Protein AF-A0A2T6D6D3-F1 (afdb_monomer_lite)

Foldseek 3Di:
DDKDKDWDWDQDPNDTDTHQFIKMWDDDPPGPDIDIGTQRDNDPVSSRVSRVVVRVVVVCVVVVVVPPPDPDPPDDDDDDDDD

Radius of gyration: 22.78 Å; chains: 1; bounding box: 84×25×38 Å

pLDDT: mean 82.6, std 18.56, range [40.97, 96.62]

Sequence (83 aa):
MICMIYRRKRAVGGKVELARLYRGRYRLEGEAKIKDVALNTSDKRIAQQNLEKIVKDKQLEVAGSATQHGSSSADAAPQGLHR

Structure (mmCIF, N/CA/C/O backbone):
data_AF-A0A2T6D6D3-F1
#
_entry.id   AF-A0A2T6D6D3-F1
#
loop_
_atom_site.group_PDB
_atom_site.id
_atom_site.type_symbol
_atom_site.label_atom_id
_atom_site.label_alt_id
_atom_site.label_comp_id
_atom_site.label_asym_id
_atom_site.label_entity_id
_atom_site.label_seq_id
_atom_site.pdbx_PDB_ins_code
_atom_site.Cartn_x
_atom_site.Cartn_y
_atom_site.Cartn_z
_atom_site.occupancy
_atom_site.B_iso_or_equiv
_atom_site.auth_seq_id
_atom_site.auth_comp_id
_atom_site.auth_asym_id
_atom_site.auth_atom_id
_atom_site.pdbx_PDB_model_num
ATOM 1 N N . MET A 1 1 ? -1.220 0.711 -13.541 1.00 85.62 1 MET A N 1
ATOM 2 C CA . MET A 1 1 ? -0.753 0.561 -12.129 1.00 85.62 1 MET A CA 1
ATOM 3 C C . MET A 1 1 ? -1.922 0.565 -11.121 1.00 85.62 1 MET A C 1
ATOM 5 O O . MET A 1 1 ? -2.905 1.245 -11.370 1.00 85.62 1 MET A O 1
ATOM 9 N N . ILE A 1 2 ? -1.834 -0.159 -9.988 1.00 90.69 2 ILE A N 1
ATOM 10 C CA . ILE A 1 2 ? -2.761 -0.034 -8.828 1.00 90.69 2 ILE A CA 1
ATOM 11 C C . ILE A 1 2 ? -2.002 0.611 -7.661 1.00 90.69 2 ILE A C 1
ATOM 13 O O . ILE A 1 2 ? -0.870 0.213 -7.399 1.00 90.69 2 ILE A O 1
ATOM 17 N N . CYS A 1 3 ? -2.618 1.555 -6.942 1.00 93.69 3 CYS A N 1
ATOM 18 C CA . CYS A 1 3 ? -2.075 2.154 -5.717 1.00 93.69 3 CYS A CA 1
ATOM 19 C C . CYS A 1 3 ? -3.218 2.627 -4.814 1.00 93.69 3 CYS A C 1
ATOM 21 O O . CYS A 1 3 ? -3.962 3.536 -5.175 1.00 93.69 3 CYS A O 1
ATOM 23 N N . MET A 1 4 ? -3.412 1.974 -3.668 1.00 95.94 4 MET A N 1
ATOM 24 C CA . MET A 1 4 ? -4.538 2.250 -2.774 1.00 95.94 4 MET A CA 1
ATOM 25 C C . MET A 1 4 ? -4.132 2.092 -1.311 1.00 95.94 4 MET A C 1
ATOM 27 O O . MET A 1 4 ? -3.438 1.142 -0.950 1.00 95.94 4 MET A O 1
ATOM 31 N N . ILE A 1 5 ? -4.628 2.980 -0.449 1.00 96.50 5 ILE A N 1
ATOM 32 C CA . ILE A 1 5 ? -4.498 2.858 1.007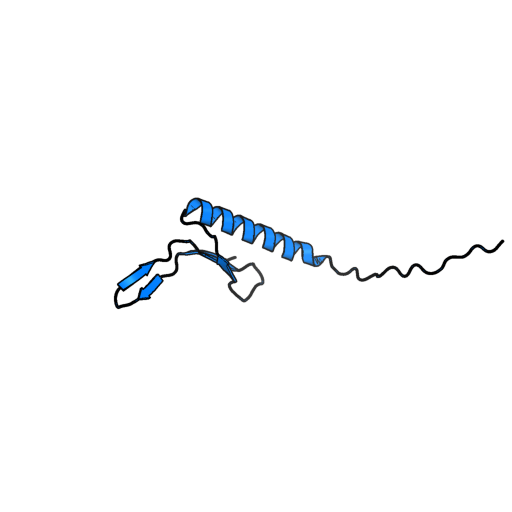 1.00 96.50 5 ILE A CA 1
ATOM 33 C C . ILE A 1 5 ? -5.799 2.349 1.623 1.00 96.50 5 ILE A C 1
ATOM 35 O O . ILE A 1 5 ? -6.894 2.715 1.200 1.00 96.50 5 ILE A O 1
ATOM 39 N N . TYR A 1 6 ? -5.690 1.512 2.647 1.00 95.81 6 TYR A N 1
ATOM 40 C CA . TYR A 1 6 ? -6.834 0.957 3.360 1.00 95.81 6 TYR A CA 1
ATOM 41 C C . TYR A 1 6 ? -6.497 0.706 4.831 1.00 95.81 6 TYR A C 1
ATOM 43 O O . TYR A 1 6 ? -5.335 0.653 5.233 1.00 95.81 6 TYR A O 1
ATOM 51 N N . ARG A 1 7 ? -7.531 0.529 5.654 1.00 93.94 7 ARG A N 1
ATOM 52 C CA . ARG A 1 7 ? -7.393 0.024 7.024 1.00 93.94 7 ARG A CA 1
ATOM 53 C C . ARG A 1 7 ? -8.049 -1.340 7.108 1.00 93.94 7 ARG A C 1
ATOM 55 O O . ARG A 1 7 ? -9.151 -1.541 6.597 1.00 93.94 7 ARG A O 1
ATOM 62 N N . ARG A 1 8 ? -7.361 -2.289 7.740 1.00 93.25 8 ARG A N 1
ATOM 63 C CA . ARG A 1 8 ? -7.888 -3.643 7.908 1.00 93.25 8 ARG A CA 1
ATOM 64 C C . ARG A 1 8 ? -9.083 -3.592 8.857 1.00 93.25 8 ARG A C 1
ATOM 66 O O . ARG A 1 8 ? -8.960 -3.076 9.962 1.00 93.25 8 ARG A O 1
ATOM 73 N N . LYS A 1 9 ? -10.210 -4.137 8.412 1.00 93.56 9 LYS A N 1
ATOM 74 C CA . LYS A 1 9 ? -11.398 -4.380 9.234 1.00 93.56 9 LYS A CA 1
ATOM 75 C C . LYS A 1 9 ? -11.353 -5.828 9.709 1.00 93.56 9 LYS A C 1
ATOM 77 O O . LYS A 1 9 ? -11.029 -6.712 8.913 1.00 93.56 9 LYS A O 1
ATOM 82 N N . ARG A 1 10 ? -11.614 -6.073 10.989 1.00 93.00 10 ARG A N 1
ATOM 83 C CA . ARG A 1 10 ? -11.723 -7.423 11.558 1.00 93.00 10 ARG A CA 1
ATOM 84 C C . ARG A 1 10 ? -12.969 -7.490 12.428 1.00 93.00 10 ARG A C 1
ATOM 86 O O . ARG A 1 10 ? -13.244 -6.545 13.153 1.00 93.00 10 ARG A O 1
ATOM 93 N N . ALA A 1 11 ? -13.708 -8.589 12.345 1.00 92.94 11 ALA A N 1
ATOM 94 C CA . ALA A 1 11 ? -14.769 -8.874 13.298 1.00 92.94 11 ALA A CA 1
ATOM 95 C C . ALA A 1 11 ? -14.151 -9.596 14.503 1.00 92.94 11 ALA A C 1
ATOM 97 O O . ALA A 1 11 ? -13.526 -10.642 14.328 1.00 92.94 11 ALA A O 1
ATOM 98 N N . VAL A 1 12 ? -14.291 -9.029 15.698 1.00 90.62 12 VAL A N 1
ATOM 99 C CA . VAL A 1 12 ? -13.811 -9.610 16.959 1.00 90.62 12 VAL A CA 1
ATOM 100 C C . VAL A 1 12 ? -14.962 -9.542 17.954 1.00 90.62 12 VAL A C 1
ATOM 102 O O . VAL A 1 12 ? -15.509 -8.469 18.200 1.00 90.62 12 VAL A O 1
ATOM 105 N N . GLY A 1 13 ? -15.396 -10.697 18.467 1.00 84.50 13 GLY A N 1
ATOM 106 C CA . GLY A 1 13 ? -16.478 -10.767 19.459 1.00 84.50 13 GLY A CA 1
ATOM 107 C C . GLY A 1 13 ? -17.794 -10.113 19.013 1.00 84.50 13 GLY A C 1
ATOM 108 O O . GLY A 1 13 ? -18.462 -9.471 19.816 1.00 84.50 13 GLY A O 1
ATOM 109 N N . GLY A 1 14 ? -18.138 -10.201 17.722 1.00 92.19 14 GLY A N 1
ATOM 110 C CA . GLY A 1 14 ? -19.363 -9.608 17.167 1.00 92.19 14 GLY A CA 1
ATOM 111 C C . GLY A 1 14 ? -19.291 -8.104 16.862 1.00 92.19 14 GLY A C 1
ATOM 112 O O . GLY A 1 14 ? -20.268 -7.544 16.374 1.00 92.19 14 GLY A O 1
ATOM 113 N N . LYS A 1 15 ? -18.148 -7.442 17.090 1.00 92.31 15 LYS A N 1
ATOM 114 C CA . LYS A 1 15 ? -17.920 -6.027 16.745 1.00 92.31 15 LYS A CA 1
ATOM 115 C C . LYS A 1 15 ? -16.891 -5.891 15.626 1.00 92.31 15 LYS A C 1
ATOM 117 O O . LYS A 1 15 ? -15.995 -6.721 15.490 1.00 92.31 15 LYS A O 1
ATOM 122 N N . VAL A 1 16 ? -17.009 -4.834 14.820 1.00 92.88 16 VAL A N 1
ATOM 123 C CA . VAL A 1 16 ? -16.031 -4.521 13.766 1.00 92.88 16 VAL A CA 1
ATOM 124 C C . VAL A 1 16 ? -14.954 -3.604 14.330 1.00 92.88 16 VAL A C 1
ATOM 126 O O . VAL A 1 16 ? -15.199 -2.430 14.594 1.00 92.88 16 VAL A O 1
ATOM 129 N N . GLU A 1 17 ? -13.742 -4.128 14.456 1.00 93.25 17 GLU A N 1
ATOM 130 C CA . GLU A 1 17 ? -12.558 -3.360 14.809 1.00 93.25 17 GLU A CA 1
ATOM 131 C C . GLU A 1 17 ? -11.817 -2.902 13.551 1.00 93.25 17 GLU A C 1
ATOM 133 O O . GLU A 1 17 ? -11.543 -3.675 12.622 1.00 93.25 17 GLU A O 1
ATOM 138 N N . LEU A 1 18 ? -11.472 -1.617 13.527 1.00 92.19 18 LEU A N 1
ATOM 139 C CA . LEU A 1 18 ? -10.638 -1.023 12.494 1.00 92.19 18 LEU A CA 1
ATOM 140 C C . LEU A 1 18 ? -9.196 -0.952 12.999 1.00 92.19 18 LEU A C 1
ATOM 142 O O . LEU A 1 18 ? -8.930 -0.403 14.066 1.00 92.19 18 LEU A O 1
ATOM 146 N N . ALA A 1 19 ? -8.245 -1.448 12.210 1.00 92.25 19 ALA A N 1
ATOM 147 C CA . ALA A 1 19 ? -6.833 -1.280 12.523 1.00 92.25 19 ALA A CA 1
ATOM 148 C C . ALA A 1 19 ? -6.466 0.213 12.614 1.00 92.25 19 ALA A C 1
ATOM 150 O O . ALA A 1 19 ? -6.877 1.021 11.775 1.00 92.25 19 ALA A O 1
ATOM 151 N N . ARG A 1 20 ? -5.644 0.560 13.611 1.00 93.12 20 ARG A N 1
ATOM 152 C CA . ARG A 1 20 ? -5.189 1.938 13.856 1.00 93.12 20 ARG A CA 1
ATOM 153 C C . ARG A 1 20 ? -4.330 2.490 12.715 1.00 93.12 20 ARG A C 1
ATOM 155 O O . ARG A 1 20 ? -4.418 3.673 12.393 1.00 93.12 20 ARG A O 1
ATOM 162 N N . LEU A 1 21 ? -3.501 1.635 12.120 1.00 96.12 21 LEU A N 1
ATOM 163 C CA . LEU A 1 21 ? -2.525 2.013 11.101 1.00 96.12 21 LEU A CA 1
ATOM 164 C C . LEU A 1 21 ? -3.037 1.686 9.697 1.00 96.12 21 LEU A C 1
ATOM 166 O O . LEU A 1 21 ? -3.663 0.647 9.464 1.00 96.12 21 LEU A O 1
ATOM 170 N N . TYR A 1 22 ? -2.734 2.574 8.757 1.00 96.62 22 TYR A N 1
ATOM 171 C CA . TYR A 1 22 ? -2.981 2.360 7.342 1.00 96.62 22 TYR A CA 1
ATOM 172 C C . TYR A 1 22 ? -2.038 1.302 6.763 1.00 96.62 22 TYR A C 1
ATOM 174 O O . TYR A 1 22 ? -0.875 1.156 7.151 1.00 96.62 22 TYR A O 1
ATOM 182 N N . ARG A 1 23 ? -2.563 0.574 5.783 1.00 96.62 23 ARG A N 1
ATOM 183 C CA . ARG A 1 23 ? -1.831 -0.331 4.900 1.00 96.62 23 ARG A CA 1
ATOM 184 C C . ARG A 1 23 ? -2.000 0.145 3.465 1.00 96.62 23 ARG A C 1
ATOM 186 O O . ARG A 1 23 ? -2.999 0.783 3.137 1.00 96.62 23 ARG A O 1
ATOM 193 N N . GLY A 1 24 ? -1.022 -0.163 2.631 1.00 96.50 24 GLY A N 1
ATOM 194 C CA . GLY A 1 24 ? -1.035 0.129 1.208 1.00 96.50 24 GLY A CA 1
ATOM 195 C C . GLY A 1 24 ? -1.095 -1.155 0.398 1.00 96.50 24 GLY A C 1
ATOM 196 O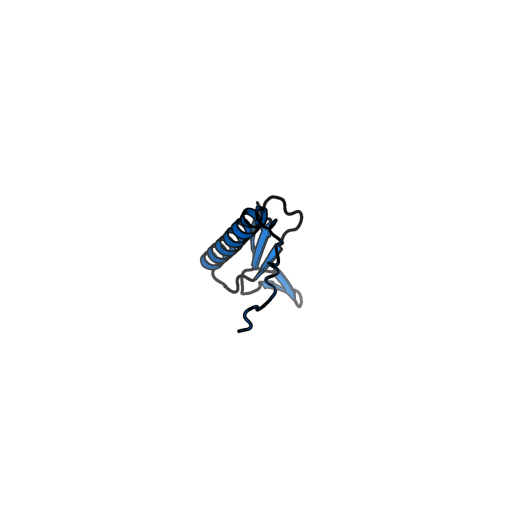 O . GLY A 1 24 ? -0.489 -2.155 0.774 1.00 96.50 24 GLY A O 1
ATOM 197 N N . ARG A 1 25 ? -1.815 -1.121 -0.717 1.00 96.56 25 ARG A N 1
ATOM 198 C CA . ARG A 1 25 ? -1.758 -2.128 -1.774 1.00 96.56 25 ARG A CA 1
ATOM 199 C C . ARG A 1 25 ? -1.316 -1.459 -3.052 1.00 96.56 25 ARG A C 1
ATOM 201 O O . ARG A 1 25 ? -1.890 -0.440 -3.434 1.00 96.56 25 ARG A O 1
ATOM 208 N N . TYR A 1 26 ? -0.334 -2.043 -3.717 1.00 95.75 26 TYR A N 1
ATOM 209 C CA . TYR A 1 26 ? 0.093 -1.569 -5.022 1.00 95.75 26 TYR A CA 1
ATOM 210 C C . TYR A 1 26 ? 0.372 -2.722 -5.980 1.00 95.75 26 TYR A C 1
ATOM 212 O O . TYR A 1 26 ? 0.624 -3.852 -5.568 1.00 95.75 26 TYR A O 1
ATOM 220 N N . ARG A 1 27 ? 0.293 -2.429 -7.275 1.00 95.06 27 ARG A N 1
ATOM 221 C CA . ARG A 1 27 ? 0.685 -3.328 -8.363 1.00 95.06 27 ARG A CA 1
ATOM 222 C C . ARG A 1 27 ? 1.366 -2.498 -9.435 1.00 95.06 27 ARG A C 1
ATOM 224 O O . ARG A 1 27 ? 0.742 -1.570 -9.968 1.00 95.06 27 ARG A O 1
ATOM 231 N N . LEU A 1 28 ? 2.618 -2.829 -9.724 1.00 91.75 28 LEU A N 1
ATOM 232 C CA . LEU A 1 28 ? 3.361 -2.196 -10.806 1.00 91.75 28 LEU A CA 1
ATOM 233 C C . LEU A 1 28 ? 2.878 -2.707 -12.164 1.00 91.75 28 LEU A C 1
ATOM 235 O O . LEU A 1 28 ? 2.158 -3.701 -12.259 1.00 91.75 28 LEU A O 1
ATOM 239 N N . GLU A 1 29 ? 3.224 -1.989 -13.222 1.00 86.94 29 GLU A N 1
ATOM 240 C CA . GLU A 1 29 ? 2.918 -2.431 -14.581 1.00 86.94 29 GLU A CA 1
ATOM 241 C C . GLU A 1 29 ? 3.822 -3.607 -14.948 1.00 86.94 29 GLU A C 1
ATOM 243 O O . GLU A 1 29 ? 4.996 -3.620 -14.596 1.00 86.94 29 GLU A O 1
ATOM 248 N N . GLY A 1 30 ? 3.244 -4.643 -15.557 1.00 86.88 30 GLY A N 1
ATOM 249 C CA . GLY A 1 30 ? 3.922 -5.924 -15.786 1.00 86.88 30 GLY A CA 1
ATOM 250 C C . GLY A 1 30 ? 3.858 -6.913 -14.612 1.00 86.88 30 GLY A C 1
ATOM 251 O O . GLY A 1 30 ? 4.116 -8.097 -14.810 1.00 86.88 30 GLY A O 1
ATOM 252 N N . GLU A 1 31 ? 3.446 -6.496 -13.408 1.00 87.75 31 GLU A N 1
ATOM 253 C CA . GLU A 1 31 ? 3.277 -7.422 -12.281 1.00 87.75 31 GLU A CA 1
ATOM 254 C C . GLU A 1 31 ? 1.875 -8.046 -12.253 1.00 87.75 31 GLU A C 1
ATOM 256 O O . GLU A 1 31 ? 0.856 -7.353 -12.249 1.00 87.75 31 GLU A O 1
ATOM 261 N N . ALA A 1 32 ? 1.813 -9.376 -12.148 1.00 87.25 32 ALA A N 1
ATOM 262 C CA . ALA A 1 32 ? 0.544 -10.098 -12.027 1.00 87.25 32 ALA A CA 1
ATOM 263 C C . ALA A 1 32 ? -0.070 -9.993 -10.617 1.00 87.25 32 ALA A C 1
ATOM 265 O O . ALA A 1 32 ? -1.291 -10.017 -10.456 1.00 87.25 32 ALA A O 1
ATOM 266 N N . LYS A 1 33 ? 0.769 -9.875 -9.578 1.00 91.81 33 LYS A N 1
ATOM 267 C CA . LYS A 1 33 ? 0.355 -9.945 -8.168 1.00 91.81 33 LYS A CA 1
ATOM 268 C C . LYS A 1 33 ? 0.298 -8.561 -7.525 1.00 91.81 33 LYS A C 1
ATOM 270 O O . LYS A 1 33 ? 1.182 -7.739 -7.724 1.00 91.81 33 LYS A O 1
ATOM 275 N N . ILE A 1 34 ? -0.729 -8.329 -6.707 1.00 94.69 34 ILE A N 1
ATOM 276 C CA . ILE A 1 34 ? -0.830 -7.137 -5.855 1.00 94.69 34 ILE A CA 1
ATOM 277 C C . ILE A 1 34 ? 0.055 -7.343 -4.623 1.00 94.69 34 ILE A C 1
ATOM 279 O O . ILE A 1 34 ? -0.030 -8.377 -3.960 1.00 94.69 34 ILE A O 1
ATOM 283 N N . LYS A 1 35 ? 0.874 -6.344 -4.299 1.00 94.44 35 LYS A N 1
ATOM 284 C CA . LYS A 1 35 ? 1.730 -6.313 -3.112 1.00 94.44 35 LYS A CA 1
ATOM 285 C C . LYS A 1 35 ? 1.053 -5.525 -1.997 1.00 94.44 35 LYS A C 1
ATOM 287 O O . LYS A 1 35 ? 0.512 -4.445 -2.222 1.00 94.44 35 LYS A O 1
ATOM 292 N N . ASP A 1 36 ? 1.093 -6.076 -0.789 1.00 94.88 36 ASP A N 1
ATOM 293 C CA . ASP A 1 36 ? 0.574 -5.467 0.437 1.00 94.88 36 ASP A CA 1
ATOM 294 C C . ASP A 1 36 ? 1.743 -4.946 1.284 1.00 94.88 36 ASP A C 1
ATOM 296 O O . ASP A 1 36 ? 2.654 -5.705 1.610 1.00 94.88 36 ASP A O 1
ATOM 300 N N . VAL A 1 37 ? 1.698 -3.679 1.699 1.00 94.62 37 VAL A N 1
ATOM 301 C CA . VAL A 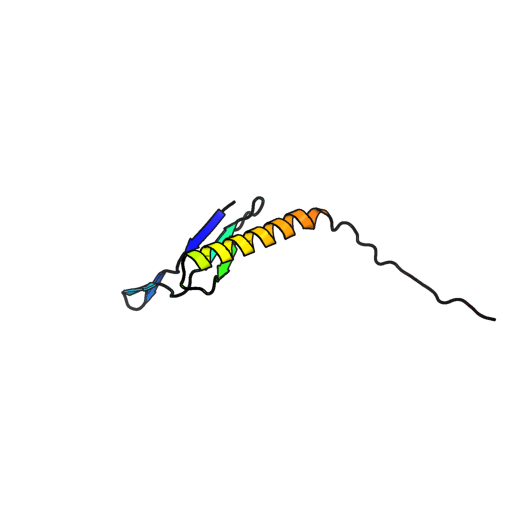1 37 ? 2.730 -3.038 2.532 1.00 94.62 37 VAL A CA 1
ATOM 302 C C . VAL A 1 37 ? 2.127 -2.343 3.750 1.00 94.62 37 VAL A C 1
ATOM 304 O O . VAL A 1 37 ? 1.016 -1.809 3.711 1.00 94.62 37 VAL A O 1
ATOM 307 N N . ALA A 1 38 ? 2.848 -2.368 4.869 1.00 94.12 38 ALA A N 1
ATOM 308 C CA . ALA A 1 38 ? 2.475 -1.622 6.066 1.00 94.12 38 ALA A CA 1
ATOM 309 C C . ALA A 1 38 ? 3.010 -0.186 5.962 1.00 94.12 38 ALA A C 1
ATOM 311 O O . ALA A 1 38 ? 4.193 0.006 5.706 1.00 94.12 38 ALA A O 1
ATOM 312 N N . LEU A 1 39 ? 2.144 0.816 6.159 1.00 94.88 39 LEU A N 1
ATOM 313 C CA . LEU A 1 39 ? 2.524 2.236 6.062 1.00 94.88 39 LEU A CA 1
ATOM 314 C C . LEU A 1 39 ? 2.862 2.847 7.425 1.00 94.88 39 LEU A C 1
ATOM 316 O O . LEU A 1 39 ? 3.308 3.989 7.492 1.00 94.88 39 LEU A O 1
ATOM 320 N N . ASN A 1 40 ? 2.621 2.085 8.499 1.00 93.19 40 ASN A N 1
ATOM 321 C CA . ASN A 1 40 ? 2.970 2.387 9.888 1.00 93.19 40 ASN A CA 1
ATOM 322 C C . ASN A 1 40 ? 2.524 3.771 10.388 1.00 93.19 40 ASN A C 1
ATOM 324 O O . ASN A 1 40 ? 3.092 4.311 11.328 1.00 93.19 40 ASN A O 1
ATOM 328 N N . THR A 1 41 ? 1.471 4.331 9.793 1.00 94.94 41 THR A N 1
ATOM 329 C CA . THR A 1 41 ? 0.923 5.638 10.163 1.00 94.94 41 THR A CA 1
ATOM 330 C C . THR A 1 41 ? -0.593 5.585 10.264 1.00 94.94 41 THR A C 1
ATOM 332 O O . THR A 1 41 ? -1.260 4.848 9.533 1.00 94.94 41 THR A O 1
ATOM 335 N N . SER A 1 42 ? -1.154 6.358 11.190 1.00 95.25 42 SER A N 1
ATOM 336 C CA . SER A 1 42 ? -2.597 6.567 11.314 1.00 95.25 42 SER A CA 1
ATOM 337 C C . SER A 1 42 ? -3.097 7.757 10.494 1.00 95.25 42 SER A C 1
ATOM 339 O O . SER A 1 42 ? -4.309 7.898 10.348 1.00 95.25 42 SER A O 1
ATOM 341 N N . ASP A 1 43 ? -2.210 8.591 9.949 1.00 95.69 43 ASP A N 1
ATOM 342 C CA . ASP A 1 43 ? -2.577 9.742 9.119 1.00 95.69 43 ASP A CA 1
ATOM 343 C C . ASP A 1 43 ? -2.738 9.326 7.649 1.00 95.69 43 ASP A C 1
ATOM 345 O O . ASP A 1 43 ? -1.878 8.657 7.075 1.00 95.69 43 ASP A O 1
ATOM 349 N N . LYS A 1 44 ? -3.856 9.720 7.029 1.00 94.19 44 LYS A N 1
ATOM 350 C CA . LYS A 1 44 ? -4.187 9.349 5.646 1.00 94.19 44 LYS A CA 1
ATOM 351 C C . LYS A 1 44 ? -3.233 9.986 4.629 1.00 94.19 44 LYS A C 1
ATOM 353 O O . LYS A 1 44 ? -2.851 9.325 3.667 1.00 94.19 44 LYS A O 1
ATOM 358 N N . ARG A 1 45 ? -2.864 11.254 4.826 1.00 96.62 45 ARG A N 1
ATOM 359 C CA . ARG A 1 45 ? -2.005 12.009 3.903 1.00 96.62 45 ARG A CA 1
ATOM 360 C C . ARG A 1 45 ? -0.586 11.460 3.946 1.00 96.62 45 ARG A C 1
ATOM 362 O O . ARG A 1 45 ? -0.012 11.188 2.898 1.00 96.62 45 ARG A O 1
ATOM 369 N N . ILE A 1 46 ? -0.070 11.207 5.150 1.00 96.44 46 ILE A N 1
ATOM 370 C CA . ILE A 1 46 ? 1.255 10.594 5.331 1.00 96.44 46 ILE A CA 1
ATOM 371 C C . ILE A 1 46 ? 1.266 9.169 4.762 1.00 96.44 46 ILE A C 1
ATOM 373 O O . ILE A 1 46 ? 2.214 8.786 4.082 1.00 96.44 46 ILE A O 1
ATOM 377 N N . ALA A 1 47 ? 0.201 8.386 4.978 1.00 96.50 47 ALA A N 1
ATOM 378 C CA . ALA A 1 47 ? 0.079 7.040 4.414 1.00 96.50 47 ALA A CA 1
ATOM 379 C C . ALA A 1 47 ? 0.182 7.058 2.884 1.00 96.50 47 ALA A C 1
ATOM 381 O O . ALA A 1 47 ? 0.924 6.268 2.303 1.00 96.50 47 ALA A O 1
ATOM 382 N N . GLN A 1 48 ? -0.545 7.973 2.244 1.00 96.06 48 GLN A N 1
ATOM 383 C CA . GLN A 1 48 ? -0.526 8.123 0.797 1.00 96.06 48 GLN A CA 1
ATOM 384 C C . GLN A 1 48 ? 0.871 8.501 0.286 1.00 96.06 48 GLN A C 1
ATOM 386 O O . GLN A 1 48 ? 1.396 7.810 -0.581 1.00 96.06 48 GLN A O 1
ATOM 391 N N . GLN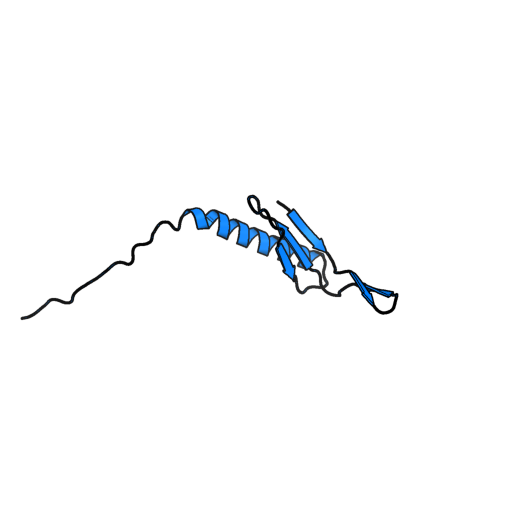 A 1 49 ? 1.509 9.508 0.888 1.00 96.56 49 GLN A N 1
ATOM 392 C CA . GLN A 1 49 ? 2.870 9.921 0.527 1.00 96.56 49 GLN A CA 1
ATOM 393 C C . GLN A 1 49 ? 3.888 8.784 0.686 1.00 96.56 49 GLN A C 1
ATOM 395 O O . GLN A 1 49 ? 4.743 8.587 -0.175 1.00 96.56 49 GLN A O 1
ATOM 400 N N . ASN A 1 50 ? 3.800 8.014 1.774 1.00 96.31 50 ASN A N 1
ATOM 401 C CA . ASN A 1 50 ? 4.686 6.874 2.003 1.00 96.31 50 ASN A CA 1
ATOM 402 C C . ASN A 1 50 ? 4.480 5.780 0.950 1.00 96.31 50 ASN A C 1
ATOM 404 O O . ASN A 1 50 ? 5.454 5.217 0.459 1.00 96.31 50 ASN A O 1
ATOM 408 N N . LEU A 1 51 ? 3.228 5.490 0.580 1.00 95.81 51 LEU A N 1
ATOM 409 C CA . LEU A 1 51 ? 2.934 4.501 -0.455 1.00 95.81 51 LEU A CA 1
ATOM 410 C C . LEU A 1 51 ? 3.437 4.956 -1.830 1.00 95.81 51 LEU A C 1
ATOM 412 O O . LEU A 1 51 ? 4.035 4.159 -2.545 1.00 95.81 51 LEU A O 1
ATOM 416 N N . GLU A 1 52 ? 3.235 6.225 -2.184 1.00 94.75 52 GLU A N 1
ATOM 417 C CA . GLU A 1 52 ? 3.719 6.806 -3.442 1.00 94.75 52 GLU A CA 1
ATOM 418 C C . GLU A 1 52 ? 5.247 6.725 -3.553 1.00 94.75 52 GLU A C 1
ATOM 420 O O . GLU A 1 52 ? 5.755 6.319 -4.597 1.00 94.75 52 GLU A O 1
ATOM 425 N N . LYS A 1 53 ? 5.976 7.019 -2.466 1.00 95.19 53 LYS A N 1
ATOM 426 C CA . LYS A 1 53 ? 7.439 6.852 -2.405 1.00 95.19 53 LYS A CA 1
ATOM 427 C C . LYS A 1 53 ? 7.855 5.402 -2.657 1.00 95.19 53 LYS A C 1
ATOM 429 O O . LYS A 1 53 ? 8.634 5.151 -3.567 1.00 95.19 53 LYS A O 1
ATOM 434 N N . ILE A 1 54 ? 7.258 4.448 -1.935 1.00 94.00 54 ILE A N 1
ATOM 435 C CA . ILE A 1 54 ? 7.551 3.012 -2.098 1.00 94.00 54 ILE A CA 1
ATOM 436 C C . ILE A 1 54 ? 7.309 2.557 -3.541 1.00 94.00 54 ILE A C 1
ATOM 438 O O . ILE A 1 54 ? 8.113 1.817 -4.103 1.00 94.00 54 ILE A O 1
ATOM 442 N N . VAL A 1 55 ? 6.193 2.975 -4.144 1.00 93.38 55 VAL A N 1
ATOM 443 C CA . VAL A 1 55 ? 5.868 2.603 -5.525 1.00 93.38 55 VAL A CA 1
ATOM 444 C C . VAL A 1 55 ? 6.879 3.192 -6.500 1.00 93.38 55 VAL A C 1
ATOM 446 O O . VAL A 1 55 ? 7.353 2.467 -7.371 1.00 93.38 55 VAL A O 1
ATOM 449 N N . LYS A 1 56 ? 7.233 4.471 -6.341 1.00 92.81 56 LYS A N 1
ATOM 450 C CA . LYS A 1 56 ? 8.205 5.147 -7.200 1.00 92.81 56 LYS A CA 1
ATOM 451 C C . LYS A 1 56 ? 9.576 4.475 -7.131 1.00 92.81 56 LYS A C 1
ATOM 453 O O . LYS A 1 56 ? 10.152 4.181 -8.173 1.00 92.81 56 LYS A O 1
ATOM 458 N N . ASP A 1 57 ? 10.053 4.165 -5.929 1.00 92.38 57 ASP A N 1
ATOM 459 C CA . ASP A 1 57 ? 11.335 3.484 -5.732 1.00 92.38 57 ASP A CA 1
ATOM 460 C C . ASP A 1 57 ? 11.331 2.109 -6.414 1.00 92.38 57 ASP A C 1
ATOM 462 O O . ASP A 1 57 ? 12.262 1.759 -7.135 1.00 92.38 57 ASP A O 1
ATOM 466 N N . LYS A 1 58 ? 10.230 1.355 -6.292 1.00 90.88 58 LYS A N 1
ATOM 467 C CA . LYS A 1 58 ? 10.099 0.044 -6.941 1.00 90.88 58 LYS A CA 1
ATOM 468 C C . LYS A 1 58 ? 9.972 0.126 -8.461 1.00 90.88 58 LYS A C 1
ATOM 470 O O . LYS A 1 58 ? 10.485 -0.748 -9.153 1.00 90.88 58 LYS A O 1
ATOM 475 N N . GLN A 1 59 ? 9.323 1.158 -8.995 1.00 89.94 59 GLN A N 1
ATOM 476 C CA . GLN A 1 59 ? 9.295 1.404 -10.440 1.00 89.94 59 GLN A CA 1
ATOM 477 C C . GLN A 1 59 ? 10.696 1.688 -10.981 1.00 89.94 59 GLN A C 1
ATOM 479 O O . GLN A 1 59 ? 11.058 1.145 -12.021 1.00 89.94 59 GLN A O 1
ATOM 484 N N . LEU A 1 60 ? 11.485 2.492 -10.262 1.00 88.19 60 LEU A N 1
ATOM 485 C CA . LEU A 1 60 ? 12.872 2.781 -10.622 1.00 88.19 60 LEU A CA 1
ATOM 486 C C . LEU A 1 60 ? 13.753 1.532 -10.546 1.00 88.19 60 LEU A C 1
ATOM 488 O O . LEU A 1 60 ? 14.532 1.301 -11.463 1.00 88.19 60 LEU A O 1
ATOM 492 N N . GLU A 1 61 ? 13.602 0.697 -9.514 1.00 84.56 61 GLU A N 1
ATOM 493 C CA . GLU A 1 61 ? 14.314 -0.585 -9.417 1.00 84.56 61 GLU A CA 1
ATOM 494 C C . GLU A 1 61 ? 14.009 -1.499 -10.615 1.00 84.56 61 GLU A C 1
ATOM 496 O O . GLU A 1 61 ? 14.925 -2.062 -11.208 1.00 84.56 61 GLU A O 1
ATOM 501 N N . VAL A 1 62 ? 12.737 -1.633 -11.007 1.00 82.31 62 VAL A N 1
ATOM 502 C CA . VAL A 1 62 ? 12.331 -2.480 -12.144 1.00 82.31 62 VAL A CA 1
ATOM 503 C C . VAL A 1 62 ? 12.824 -1.905 -13.473 1.00 82.31 62 VAL A C 1
ATOM 505 O O . VAL A 1 62 ? 13.371 -2.647 -14.285 1.00 82.31 62 VAL A O 1
ATOM 508 N N . ALA A 1 63 ? 12.688 -0.594 -13.686 1.00 76.06 63 ALA A N 1
ATOM 509 C CA . ALA A 1 63 ? 13.186 0.072 -14.889 1.00 76.06 63 ALA A CA 1
ATOM 510 C C . ALA A 1 63 ? 14.724 0.027 -14.981 1.00 76.06 63 ALA A C 1
ATOM 512 O O . ALA A 1 63 ? 15.274 -0.146 -16.065 1.00 76.06 63 ALA A O 1
ATOM 513 N N . GLY A 1 64 ? 15.418 0.129 -13.843 1.00 64.94 64 GLY A N 1
ATOM 514 C CA . GLY A 1 64 ? 16.875 0.033 -13.741 1.00 64.94 64 GLY A CA 1
ATOM 515 C C . GLY A 1 64 ? 17.424 -1.395 -13.831 1.00 64.94 64 GLY A C 1
ATOM 516 O O . GLY A 1 64 ? 18.595 -1.578 -14.152 1.00 64.94 64 GLY A O 1
ATOM 517 N N . SER A 1 65 ? 16.592 -2.419 -13.608 1.00 53.72 65 SER A N 1
ATOM 518 C CA . SER A 1 65 ? 16.991 -3.835 -13.693 1.00 53.72 65 SER A CA 1
ATOM 519 C C . SER A 1 65 ? 17.126 -4.354 -15.133 1.00 53.72 65 SER A C 1
ATOM 521 O O . SER A 1 65 ? 17.614 -5.463 -15.334 1.00 53.72 65 SER A O 1
ATOM 523 N N . ALA A 1 66 ? 16.769 -3.561 -16.150 1.00 48.91 66 ALA A N 1
ATOM 524 C CA . ALA A 1 66 ? 17.012 -3.896 -17.557 1.00 48.91 66 ALA A CA 1
ATOM 525 C C . ALA A 1 66 ? 18.505 -3.843 -17.973 1.00 48.91 66 ALA A C 1
ATOM 527 O O . ALA A 1 66 ? 18.824 -4.210 -19.101 1.00 48.91 66 ALA A O 1
ATOM 528 N N . THR A 1 67 ? 19.428 -3.464 -17.074 1.00 45.59 67 THR A N 1
ATOM 529 C CA . THR A 1 67 ? 20.878 -3.371 -17.360 1.00 45.59 67 THR A CA 1
ATOM 530 C C . THR A 1 67 ? 21.749 -4.218 -16.416 1.00 45.59 67 THR A C 1
ATOM 532 O O . THR A 1 67 ? 22.897 -3.877 -16.152 1.00 45.59 67 THR A O 1
ATOM 535 N N . GLN A 1 68 ? 21.247 -5.350 -15.908 1.00 50.03 68 GLN A N 1
ATOM 536 C CA . GLN A 1 68 ? 22.089 -6.362 -15.242 1.00 50.03 68 GLN A CA 1
ATOM 537 C C . GLN A 1 68 ? 22.387 -7.565 -16.152 1.00 50.03 68 GLN A C 1
ATOM 539 O O . GLN A 1 68 ? 22.298 -8.714 -15.738 1.00 50.03 68 GLN A O 1
ATOM 544 N N . HIS A 1 69 ? 22.788 -7.306 -17.400 1.00 47.84 69 HIS A N 1
ATOM 545 C CA . HIS A 1 69 ? 23.650 -8.233 -18.136 1.00 47.84 69 HIS A CA 1
ATOM 546 C C . HIS A 1 69 ? 25.065 -7.659 -18.134 1.00 47.84 69 HIS A C 1
ATOM 548 O O . HIS A 1 69 ? 25.445 -6.853 -18.974 1.00 47.84 69 HIS A O 1
ATOM 554 N N . GLY A 1 70 ? 25.819 -8.051 -17.114 1.00 43.56 70 GLY A N 1
ATOM 555 C CA . GLY A 1 70 ? 27.203 -7.649 -16.901 1.00 43.56 70 GLY A CA 1
ATOM 556 C C . GLY A 1 70 ? 27.856 -8.538 -15.854 1.00 43.56 70 GLY A C 1
ATOM 557 O O . GLY A 1 70 ? 28.508 -8.056 -14.937 1.00 43.56 70 GLY A O 1
ATOM 558 N N . SER A 1 71 ? 27.616 -9.846 -15.949 1.00 52.94 71 SER A N 1
ATOM 559 C CA . SER A 1 71 ? 28.448 -10.851 -15.304 1.00 52.94 71 SER A CA 1
ATOM 560 C C . SER A 1 71 ? 29.824 -10.829 -15.967 1.00 52.94 71 SER A C 1
ATOM 562 O O . SER A 1 71 ? 30.027 -11.484 -16.984 1.00 52.94 71 SER A O 1
ATOM 564 N N . SER A 1 72 ? 30.749 -10.081 -15.378 1.00 46.72 72 SER A N 1
ATOM 565 C CA . SER A 1 72 ? 32.181 -10.272 -15.583 1.00 46.72 72 SER A CA 1
ATOM 566 C C . SER A 1 72 ? 32.857 -10.117 -14.231 1.00 46.72 72 SER A C 1
ATOM 568 O O . SER A 1 72 ? 33.273 -9.030 -13.837 1.00 46.72 72 SER A O 1
ATOM 570 N N . SER A 1 73 ? 32.936 -11.223 -13.495 1.00 40.97 73 SER A N 1
ATOM 571 C CA . SER A 1 73 ? 34.026 -11.437 -12.552 1.00 40.97 73 SER A CA 1
ATOM 572 C C . SER A 1 73 ? 35.328 -11.242 -13.326 1.00 40.97 73 SER A C 1
ATOM 574 O O . SER A 1 73 ? 35.694 -12.083 -14.145 1.00 40.97 73 SER A O 1
ATOM 576 N N . ALA A 1 74 ? 35.976 -10.094 -13.140 1.00 47.69 74 ALA A N 1
ATOM 577 C CA . ALA A 1 74 ? 37.314 -9.872 -13.652 1.00 47.69 74 ALA A CA 1
ATOM 578 C C . ALA A 1 74 ? 38.274 -10.736 -12.827 1.00 47.69 74 ALA A C 1
ATOM 580 O O . ALA A 1 74 ? 38.690 -10.360 -11.732 1.00 47.69 74 ALA A O 1
ATOM 581 N N . ASP A 1 75 ? 38.569 -11.917 -13.364 1.00 48.06 75 ASP A N 1
ATOM 582 C CA . ASP A 1 75 ? 39.819 -12.625 -13.127 1.00 48.06 75 ASP A CA 1
ATOM 583 C C . ASP A 1 75 ? 40.983 -11.643 -13.318 1.00 48.06 75 ASP A C 1
ATOM 585 O O . ASP A 1 75 ? 41.232 -11.158 -14.422 1.00 48.06 75 ASP A O 1
ATOM 589 N N . ALA A 1 76 ? 41.700 -11.350 -12.237 1.00 45.84 76 ALA A N 1
ATOM 590 C CA . ALA A 1 76 ? 42.993 -10.681 -12.272 1.00 45.84 76 ALA A CA 1
ATOM 591 C C . ALA A 1 76 ? 44.004 -11.551 -11.514 1.00 45.84 76 ALA A C 1
ATOM 593 O O . ALA A 1 76 ? 44.291 -11.340 -10.337 1.00 45.84 76 ALA A O 1
ATOM 594 N N . ALA A 1 77 ? 44.517 -12.569 -12.201 1.00 50.38 77 ALA A N 1
ATOM 595 C CA . ALA A 1 77 ? 45.754 -13.266 -11.850 1.00 50.38 77 ALA A CA 1
ATOM 596 C C . ALA A 1 77 ? 46.919 -12.706 -12.696 1.00 50.38 77 ALA A C 1
ATOM 598 O O . ALA A 1 77 ? 46.659 -12.113 -13.744 1.00 50.38 77 ALA A O 1
ATOM 599 N N . PRO A 1 78 ? 48.196 -13.004 -12.391 1.00 49.56 78 PRO A N 1
ATOM 600 C CA . PRO A 1 78 ? 48.852 -13.182 -11.098 1.00 49.56 78 PRO A CA 1
ATOM 601 C C . PRO A 1 78 ? 50.010 -12.172 -10.906 1.00 49.56 78 PRO A C 1
ATOM 603 O O . PRO A 1 78 ? 50.443 -11.478 -11.824 1.00 49.56 78 PRO A O 1
ATOM 606 N N . GLN A 1 79 ? 50.536 -12.110 -9.683 1.00 56.84 79 GLN A N 1
ATOM 607 C CA . GLN A 1 79 ? 51.720 -11.325 -9.330 1.00 56.84 79 GLN A CA 1
ATOM 608 C C . GLN A 1 79 ? 52.954 -11.865 -10.068 1.00 56.84 79 GLN A C 1
ATOM 610 O O . GLN A 1 79 ? 53.294 -13.039 -9.936 1.00 56.84 79 GLN A O 1
ATOM 615 N N . GLY A 1 80 ? 53.641 -11.001 -10.811 1.00 49.84 80 GLY A N 1
ATOM 616 C CA . GLY A 1 80 ? 54.940 -11.299 -11.394 1.00 49.84 80 GLY A CA 1
ATOM 617 C C . GLY A 1 80 ? 55.866 -10.101 -11.274 1.00 49.84 80 GLY A C 1
ATOM 618 O O . GLY A 1 80 ? 55.709 -9.137 -12.014 1.00 49.84 80 GLY 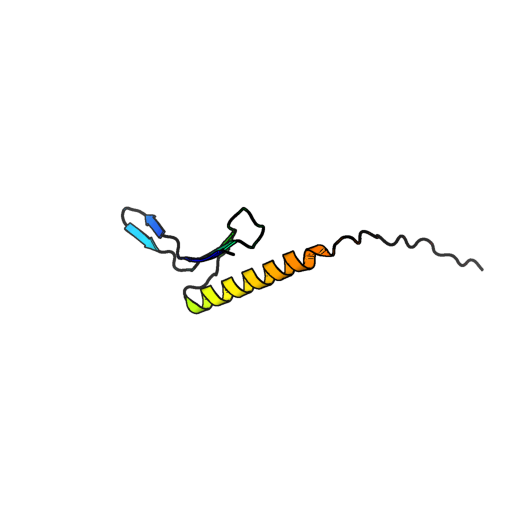A O 1
ATOM 619 N N . LEU A 1 81 ? 56.852 -10.188 -10.379 1.00 55.31 81 LEU A N 1
ATOM 620 C CA . LEU A 1 81 ? 58.194 -9.691 -10.672 1.00 55.31 81 LEU A CA 1
ATOM 621 C C . LEU A 1 81 ? 59.217 -10.373 -9.753 1.00 55.31 81 LEU A C 1
ATOM 623 O O . LEU A 1 81 ? 59.401 -9.997 -8.600 1.00 55.31 81 LEU A O 1
ATOM 627 N N . HIS A 1 82 ? 59.883 -11.389 -10.296 1.00 52.31 82 HIS A N 1
ATOM 628 C CA . HIS A 1 82 ? 61.217 -11.778 -9.859 1.00 52.31 82 HIS A CA 1
ATOM 629 C C . HIS A 1 82 ? 62.217 -10.779 -10.449 1.00 52.31 82 HIS A C 1
ATOM 631 O O . HIS A 1 82 ? 62.276 -10.640 -11.673 1.00 52.31 82 HIS A O 1
ATOM 637 N N . ARG A 1 83 ? 63.040 -10.161 -9.602 1.00 61.25 83 ARG A N 1
ATOM 638 C CA . ARG A 1 83 ? 64.464 -9.965 -9.884 1.00 61.25 83 ARG A CA 1
ATOM 639 C C . ARG A 1 83 ? 65.248 -9.815 -8.590 1.00 61.25 83 ARG A C 1
ATOM 641 O O . ARG A 1 83 ? 64.752 -9.092 -7.702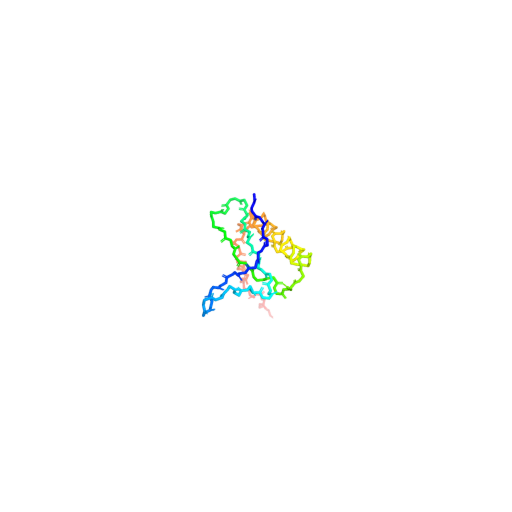 1.00 61.25 83 ARG A O 1
#

Secondary structure (DSSP, 8-state):
-EEEEE--EEEETTEEEEPSS-EEEEE-TT-SSPEEEE---S-HHHHHHHHHHHHHHHHHHHHHGGG----------------